Protein AF-A0AAD1GIW9-F1 (afdb_monomer)

Foldseek 3Di:
DPPPPVVVVVVVPPDDPPPDDPPVVVVVVVVCVVVVVVVVVVVVVVVVVVVVVVVVVVVVVVVVVVVLVVVLVVLVVDDPVCSVVVVVLSVVLVCCCVVPVVVCVVVVHDDDCVSVVSVVVVVVVVVVVVVVVVVVVVVVVVVVVD

Organism: NCBI:txid226665

Nearest PDB structures (foldseek):
  8i7r-assembly1_Fh  TM=2.918E-01  e=8.156E+00  Mus musculus

Mean predicted aligned error: 15.58 Å

Radius of gyration: 33.0 Å; Cα contacts (8 Å, |Δi|>4): 27; chains: 1; bounding box: 59×48×99 Å

Structure (mmCIF, N/CA/C/O backbone):
data_AF-A0AAD1GIW9-F1
#
_entry.id   AF-A0AAD1GIW9-F1
#
loop_
_atom_site.group_PDB
_atom_site.id
_atom_site.type_symbol
_atom_site.label_atom_id
_atom_site.label_alt_id
_atom_site.label_comp_id
_atom_site.label_asym_id
_atom_site.label_entity_id
_atom_site.label_seq_id
_atom_site.pdbx_PDB_ins_code
_atom_site.Cartn_x
_atom_site.Cartn_y
_atom_site.Cartn_z
_atom_site.occupancy
_atom_site.B_iso_or_equiv
_atom_site.auth_seq_id
_atom_site.auth_comp_id
_atom_site.auth_asym_id
_atom_site.auth_atom_id
_atom_site.pdbx_PDB_model_num
ATOM 1 N N . MET A 1 1 ? 17.891 19.654 -26.761 1.00 39.91 1 MET A N 1
ATOM 2 C CA . MET A 1 1 ? 17.824 19.442 -28.225 1.00 39.91 1 MET A CA 1
ATOM 3 C C . MET A 1 1 ? 18.834 20.348 -28.947 1.00 39.91 1 MET A C 1
ATOM 5 O O . MET A 1 1 ? 18.426 21.239 -29.669 1.00 39.91 1 MET A O 1
ATOM 9 N N . SER A 1 2 ? 20.149 20.168 -28.744 1.00 40.66 2 SER A N 1
ATOM 10 C CA . SER A 1 2 ? 21.171 21.066 -29.344 1.00 40.66 2 SER A CA 1
ATOM 11 C C . SER A 1 2 ? 22.413 20.359 -29.895 1.00 40.66 2 SER A C 1
ATOM 13 O O . SER A 1 2 ? 23.332 21.019 -30.357 1.00 40.66 2 SER A O 1
ATOM 15 N N . PHE A 1 3 ? 22.449 19.024 -29.884 1.00 40.19 3 PHE A N 1
ATOM 16 C CA . PHE A 1 3 ? 23.620 18.255 -30.328 1.00 40.19 3 PHE A CA 1
ATOM 17 C C . PHE A 1 3 ? 23.583 17.839 -31.811 1.00 40.19 3 PHE A C 1
ATOM 19 O O . PHE A 1 3 ? 24.562 17.307 -32.314 1.00 40.19 3 PHE A O 1
ATOM 26 N N . CYS A 1 4 ? 22.487 18.092 -32.539 1.00 51.06 4 CYS A N 1
ATOM 27 C CA . CYS A 1 4 ? 22.303 17.548 -33.893 1.00 51.06 4 CYS A CA 1
ATOM 28 C C . CYS A 1 4 ? 22.757 18.491 -35.029 1.00 51.06 4 CYS A C 1
ATOM 30 O O . CYS A 1 4 ? 23.219 18.021 -36.066 1.00 51.06 4 CYS A O 1
ATOM 32 N N . SER A 1 5 ? 22.718 19.818 -34.841 1.00 52.50 5 SER A N 1
ATOM 33 C CA . SER A 1 5 ? 23.082 20.760 -35.920 1.00 52.50 5 SER A CA 1
ATOM 34 C C . SER A 1 5 ? 24.585 20.829 -36.205 1.00 52.50 5 SER A C 1
ATOM 36 O O . SER A 1 5 ? 24.975 21.030 -37.351 1.00 52.50 5 SER A O 1
ATOM 38 N N . GLY A 1 6 ? 25.438 20.635 -35.191 1.00 50.62 6 GLY A N 1
ATOM 39 C CA . GLY A 1 6 ? 26.897 20.670 -35.367 1.00 50.62 6 GLY A CA 1
ATOM 40 C C . GLY A 1 6 ? 27.436 19.466 -36.145 1.00 50.62 6 GLY A C 1
ATOM 41 O O . GLY A 1 6 ? 28.292 19.624 -37.015 1.00 50.62 6 GLY A O 1
ATOM 42 N N . CYS A 1 7 ? 26.884 18.273 -35.895 1.00 56.22 7 CYS A N 1
ATOM 43 C CA . CYS A 1 7 ? 27.299 17.047 -36.579 1.00 56.22 7 CYS A CA 1
ATOM 44 C C . CYS A 1 7 ? 26.970 17.069 -38.076 1.00 56.22 7 CYS A C 1
ATOM 46 O O . CYS A 1 7 ? 27.804 16.652 -38.871 1.00 56.22 7 CYS A O 1
ATOM 48 N N . LEU A 1 8 ? 25.812 17.612 -38.470 1.00 57.16 8 LEU A N 1
ATOM 49 C CA . LEU A 1 8 ? 25.414 17.693 -39.882 1.00 57.16 8 LEU A CA 1
ATOM 50 C C . LEU A 1 8 ? 26.291 18.654 -40.697 1.00 57.16 8 LEU A C 1
ATOM 52 O O . LEU A 1 8 ? 26.533 18.418 -41.884 1.00 57.16 8 LEU A O 1
ATOM 56 N N . TYR A 1 9 ? 26.785 19.723 -40.066 1.00 59.50 9 TYR A N 1
ATOM 57 C CA . TYR A 1 9 ? 27.579 20.743 -40.747 1.00 59.50 9 TYR A CA 1
ATOM 58 C C . TYR A 1 9 ? 28.987 20.242 -41.105 1.00 59.50 9 TYR A C 1
ATOM 60 O O . TYR A 1 9 ? 29.472 20.490 -42.208 1.00 59.50 9 TYR A O 1
ATOM 68 N N . LEU A 1 10 ? 29.617 19.470 -40.214 1.00 56.81 10 LEU A N 1
ATOM 69 C CA . LEU A 1 10 ? 30.969 18.938 -40.424 1.00 56.81 10 LEU A CA 1
ATOM 70 C C . LEU A 1 10 ? 31.014 17.814 -41.470 1.00 56.81 10 LEU A C 1
ATOM 72 O O . LEU A 1 10 ? 31.953 17.753 -42.264 1.00 56.81 10 LEU A O 1
ATOM 76 N N . THR A 1 11 ? 29.974 16.980 -41.556 1.00 58.34 11 THR A N 1
ATOM 77 C CA . THR A 1 11 ? 29.878 15.919 -42.578 1.00 58.34 11 THR A CA 1
ATOM 78 C C . THR A 1 11 ? 29.832 16.449 -44.010 1.00 58.34 11 THR A C 1
ATOM 80 O O . THR A 1 11 ? 30.308 15.777 -44.920 1.00 58.34 11 THR A O 1
ATOM 83 N N . LYS A 1 12 ? 29.308 17.662 -44.230 1.00 59.03 12 LYS A N 1
ATOM 84 C CA . LYS A 1 12 ? 29.154 18.241 -45.574 1.00 59.03 12 LY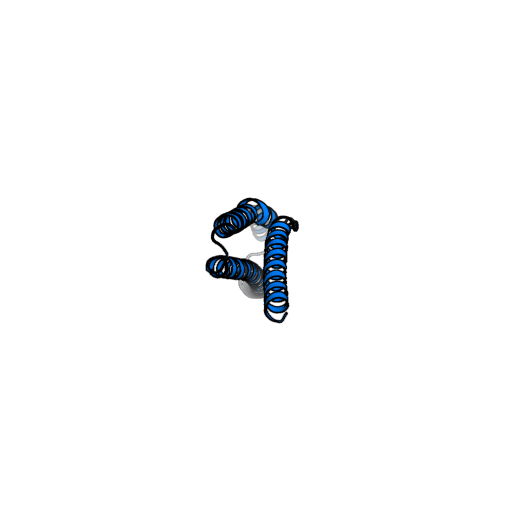S A CA 1
ATOM 85 C C . LYS A 1 12 ? 30.457 18.811 -46.148 1.00 59.03 12 LYS A C 1
ATOM 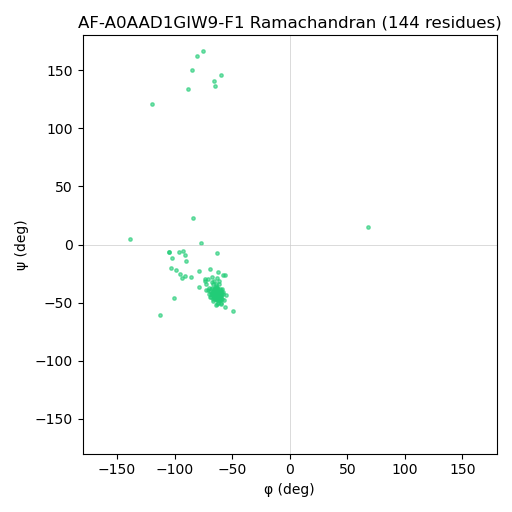87 O O . LYS A 1 12 ? 30.566 18.949 -47.361 1.00 59.03 12 LYS A O 1
ATOM 92 N N . TYR A 1 13 ? 31.421 19.162 -45.294 1.00 59.75 13 TYR A N 1
ATOM 93 C CA . TYR A 1 13 ? 32.629 19.883 -45.713 1.00 59.75 13 TYR A CA 1
ATOM 94 C C . TYR A 1 13 ? 33.849 18.974 -45.924 1.00 59.75 13 TYR A C 1
ATOM 96 O O . TYR A 1 13 ? 34.774 19.349 -46.635 1.00 59.75 13 TYR A O 1
ATOM 104 N N . ILE A 1 14 ? 33.857 17.782 -45.319 1.00 62.09 14 ILE A N 1
ATOM 105 C CA . ILE A 1 14 ? 35.049 16.918 -45.272 1.00 62.09 14 ILE A CA 1
ATOM 106 C C . ILE A 1 14 ? 34.981 15.747 -46.269 1.00 62.09 14 ILE A C 1
ATOM 108 O O . ILE A 1 14 ? 36.025 15.200 -46.617 1.00 62.09 14 ILE A O 1
ATOM 112 N N . ILE A 1 15 ? 33.798 15.353 -46.765 1.00 55.16 15 ILE A N 1
ATOM 113 C CA . ILE A 1 15 ? 33.647 14.062 -47.456 1.00 55.16 15 ILE A CA 1
ATOM 114 C C . ILE A 1 15 ? 33.172 14.238 -48.912 1.00 55.16 15 ILE A C 1
ATOM 116 O O . ILE A 1 15 ? 32.100 14.801 -49.137 1.00 55.16 15 ILE A O 1
ATOM 120 N N . PRO A 1 16 ? 33.939 13.769 -49.922 1.00 51.38 16 PRO A N 1
ATOM 121 C CA . PRO A 1 16 ? 33.563 13.900 -51.326 1.00 51.38 16 PRO A CA 1
ATOM 122 C C . PRO A 1 16 ? 32.293 13.098 -51.655 1.00 51.38 16 PRO A C 1
ATOM 124 O O . PRO A 1 16 ? 32.124 11.940 -51.271 1.00 51.38 16 PRO A O 1
ATOM 127 N N . ASN A 1 17 ? 31.411 13.741 -52.422 1.00 57.84 17 ASN A N 1
ATOM 128 C CA . ASN A 1 17 ? 29.995 13.408 -52.647 1.00 57.84 17 ASN A CA 1
ATOM 129 C C . ASN A 1 17 ? 29.706 12.046 -53.324 1.00 57.84 17 ASN A C 1
ATOM 131 O O . ASN A 1 17 ? 28.543 11.656 -53.432 1.00 57.84 17 ASN A O 1
ATOM 135 N N . ASN A 1 18 ? 30.738 11.332 -53.787 1.00 52.38 18 ASN A N 1
ATOM 136 C CA . ASN A 1 18 ? 30.602 10.142 -54.636 1.00 52.38 18 ASN A CA 1
ATOM 137 C C . ASN A 1 18 ? 30.861 8.807 -53.913 1.00 52.38 18 ASN A C 1
ATOM 139 O O . ASN A 1 18 ? 30.615 7.766 -54.506 1.00 52.38 18 ASN A O 1
ATOM 143 N N . PHE A 1 19 ? 31.307 8.814 -52.649 1.00 51.06 19 PHE A N 1
ATOM 144 C CA . PHE A 1 19 ? 31.596 7.584 -51.883 1.00 51.06 19 PHE A CA 1
ATOM 145 C C . PHE A 1 19 ? 30.538 7.229 -50.821 1.00 51.06 19 PHE A C 1
ATOM 147 O O . PHE A 1 19 ? 30.626 6.184 -50.187 1.00 51.06 19 PHE A O 1
ATOM 154 N N . GLN A 1 20 ? 29.544 8.093 -50.581 1.00 54.38 20 GLN A N 1
ATOM 155 C CA . GLN A 1 20 ? 28.796 8.066 -49.316 1.00 54.38 20 GLN A CA 1
ATOM 156 C C . GLN A 1 20 ? 27.401 7.428 -49.320 1.00 54.38 20 GLN A C 1
ATOM 158 O O . GLN A 1 20 ? 26.833 7.259 -48.247 1.00 54.38 20 GLN A O 1
ATOM 163 N N . LYS A 1 21 ? 26.788 7.118 -50.465 1.00 55.00 21 LYS A N 1
ATOM 164 C CA . LYS A 1 21 ? 25.324 6.911 -50.474 1.00 55.00 21 LYS A CA 1
ATOM 165 C C . LYS A 1 21 ? 24.859 5.472 -50.241 1.00 55.00 21 LYS A C 1
ATOM 167 O O . LYS A 1 21 ? 23.772 5.302 -49.702 1.00 55.00 21 LYS A O 1
ATOM 172 N N . GLU A 1 22 ? 25.659 4.461 -50.572 1.00 55.16 22 GLU A N 1
ATOM 173 C CA . GLU A 1 22 ? 25.214 3.059 -50.479 1.00 55.16 22 GLU A CA 1
ATOM 174 C C . GLU A 1 22 ? 25.724 2.349 -49.212 1.00 55.16 22 GLU A C 1
ATOM 176 O O . GLU A 1 22 ? 24.929 1.765 -48.475 1.00 55.16 22 GLU A O 1
ATOM 181 N N . GLU A 1 23 ? 27.010 2.476 -48.865 1.00 53.44 23 GLU A N 1
ATOM 182 C CA . GLU A 1 23 ? 27.568 1.756 -47.707 1.00 53.44 23 GLU A CA 1
ATOM 183 C C . GLU A 1 23 ? 27.244 2.399 -46.346 1.00 53.44 23 GLU A C 1
ATOM 185 O O . GLU A 1 23 ? 26.941 1.690 -45.386 1.00 53.44 23 GLU A O 1
ATOM 190 N N . LEU A 1 24 ? 27.211 3.736 -46.247 1.00 55.62 24 LEU A N 1
ATOM 191 C CA . LEU A 1 24 ? 26.837 4.428 -45.000 1.00 55.62 24 LEU A CA 1
ATOM 192 C C . LEU A 1 24 ? 25.343 4.299 -44.674 1.00 55.62 24 LEU A C 1
ATOM 194 O O . LEU A 1 24 ? 24.981 4.290 -43.499 1.00 55.62 24 LEU A O 1
ATOM 198 N N . GLY A 1 25 ? 24.479 4.177 -45.688 1.00 59.91 25 GLY A N 1
ATOM 199 C CA . GLY A 1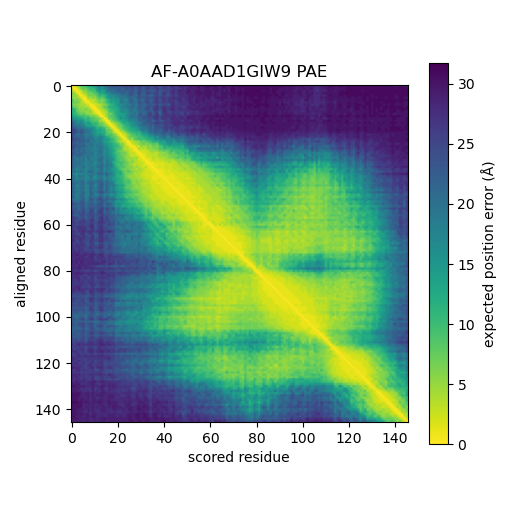 25 ? 23.047 3.939 -45.492 1.00 59.91 25 GLY A CA 1
ATOM 200 C C . GLY A 1 25 ? 22.772 2.542 -44.932 1.00 59.91 25 GLY A C 1
ATOM 201 O O . GLY A 1 25 ? 22.028 2.401 -43.962 1.00 59.91 25 GLY A O 1
ATOM 202 N N . SER A 1 26 ? 23.433 1.522 -45.491 1.00 64.69 26 SER A N 1
ATOM 203 C CA . SER A 1 26 ? 23.332 0.131 -45.027 1.00 64.69 26 SER A CA 1
ATOM 204 C C . SER A 1 26 ? 23.929 -0.057 -43.624 1.00 64.69 26 SER A C 1
ATOM 206 O O . SER A 1 26 ? 23.274 -0.598 -42.730 1.00 64.69 26 SER A O 1
ATOM 208 N N . PHE A 1 27 ? 25.130 0.482 -43.375 1.00 65.94 27 PHE A N 1
ATOM 209 C CA . PHE A 1 27 ? 25.782 0.402 -42.063 1.00 65.94 27 PHE A CA 1
ATOM 210 C C . PHE A 1 27 ? 25.061 1.240 -40.994 1.00 65.94 27 PHE A C 1
ATOM 212 O O . PHE A 1 27 ? 24.902 0.799 -39.855 1.00 65.94 27 PHE A O 1
ATOM 219 N N . GLY A 1 28 ? 24.552 2.420 -41.362 1.00 67.44 28 GLY A N 1
ATOM 220 C CA . GLY A 1 28 ? 23.723 3.254 -40.490 1.00 67.44 28 GLY A CA 1
ATOM 221 C C . GLY A 1 28 ? 22.390 2.593 -40.130 1.00 67.44 28 GLY A C 1
ATOM 222 O O . GLY A 1 28 ? 21.988 2.631 -38.968 1.00 67.44 28 GLY A O 1
ATOM 223 N N . GLY A 1 29 ? 21.739 1.923 -41.087 1.00 70.06 29 GLY A N 1
ATOM 224 C CA . GLY A 1 29 ? 20.533 1.128 -40.841 1.00 70.06 29 GLY A CA 1
ATOM 225 C C . GLY A 1 29 ? 20.792 -0.061 -39.913 1.00 70.06 29 GLY A C 1
ATOM 226 O O . GLY A 1 29 ? 20.023 -0.288 -38.977 1.00 70.06 29 GLY A O 1
ATOM 227 N N . PHE A 1 30 ? 21.910 -0.767 -40.106 1.00 72.56 30 PHE A N 1
ATOM 228 C CA . PHE A 1 30 ? 22.325 -1.874 -39.242 1.00 72.56 30 PHE A CA 1
ATOM 229 C C . PHE A 1 30 ? 22.616 -1.413 -37.806 1.00 72.56 30 PHE A C 1
ATOM 231 O O . PHE A 1 30 ? 22.041 -1.953 -36.859 1.00 72.56 30 PHE A O 1
ATOM 238 N N . LEU A 1 31 ? 23.438 -0.373 -37.624 1.00 75.75 31 LEU A N 1
ATOM 239 C CA . LEU A 1 31 ? 23.736 0.175 -36.296 1.00 75.75 31 LEU A CA 1
ATOM 240 C C . LEU A 1 31 ? 22.488 0.748 -35.613 1.00 75.75 31 LEU A C 1
ATOM 242 O O . LEU A 1 31 ? 22.283 0.517 -34.422 1.00 75.75 31 LEU A O 1
ATOM 246 N N . SER A 1 32 ? 21.617 1.436 -36.358 1.00 76.88 32 SER A N 1
ATOM 247 C CA . SER A 1 32 ? 20.338 1.927 -35.832 1.00 76.88 32 SER A CA 1
ATOM 248 C C . SER A 1 32 ? 19.417 0.781 -35.406 1.00 76.88 32 SER A C 1
ATOM 250 O O . SER A 1 32 ? 18.727 0.902 -34.395 1.00 76.88 32 SER A O 1
ATOM 252 N N . GLY A 1 33 ? 19.407 -0.334 -36.142 1.00 78.94 33 GLY A N 1
ATOM 253 C CA . GLY A 1 33 ? 18.640 -1.528 -35.790 1.00 78.94 33 GLY A CA 1
ATOM 254 C C . GLY A 1 33 ? 19.146 -2.184 -34.505 1.00 78.94 33 GLY A C 1
ATOM 255 O O . GLY A 1 33 ? 18.354 -2.466 -33.604 1.00 78.94 33 GLY A O 1
ATOM 256 N N . VAL A 1 34 ? 20.466 -2.355 -34.374 1.00 85.25 34 VAL A N 1
ATOM 257 C CA . VAL A 1 34 ? 21.084 -2.936 -33.170 1.00 85.25 34 VAL A CA 1
ATOM 258 C C . VAL A 1 34 ? 20.818 -2.055 -31.948 1.00 85.25 34 VAL A C 1
ATOM 260 O O . VAL A 1 34 ? 20.289 -2.544 -30.948 1.00 85.25 34 VAL A O 1
ATOM 263 N N . VAL A 1 35 ? 21.083 -0.749 -32.038 1.00 85.50 35 VAL A N 1
ATOM 264 C CA . VAL A 1 35 ? 20.847 0.195 -30.931 1.00 85.50 35 VAL A CA 1
ATOM 265 C C . VAL A 1 35 ? 19.358 0.284 -30.585 1.00 85.50 35 VAL A C 1
ATOM 267 O O . VAL A 1 35 ? 19.000 0.270 -29.407 1.00 85.50 35 VAL A O 1
ATOM 270 N N . GLY A 1 36 ? 18.480 0.303 -31.591 1.00 85.25 36 GLY A N 1
ATOM 271 C CA . GLY A 1 36 ? 17.031 0.293 -31.393 1.00 85.25 36 GLY A CA 1
ATOM 272 C C . GLY A 1 36 ? 16.552 -0.964 -30.668 1.00 85.25 36 GLY A C 1
ATOM 273 O O . GLY A 1 36 ? 15.753 -0.868 -29.737 1.00 85.25 36 GLY A O 1
ATOM 274 N N . SER A 1 37 ? 17.089 -2.134 -31.026 1.00 87.44 37 SER A N 1
ATOM 275 C CA . SER A 1 37 ? 16.751 -3.398 -30.363 1.00 87.44 37 SER A CA 1
ATOM 276 C C . SER A 1 37 ? 17.241 -3.444 -28.911 1.00 87.44 37 SER A C 1
ATOM 278 O O . SER A 1 37 ? 16.473 -3.809 -28.022 1.00 87.44 37 SER A O 1
ATOM 280 N N . MET A 1 38 ? 18.465 -2.979 -28.633 1.00 90.56 38 MET A N 1
ATOM 281 C CA . MET A 1 38 ? 18.990 -2.876 -27.266 1.00 90.56 38 MET A CA 1
ATOM 282 C C . MET A 1 38 ? 18.162 -1.912 -26.415 1.00 90.56 38 MET A C 1
ATOM 284 O O . MET A 1 38 ? 17.882 -2.201 -25.249 1.00 90.56 38 MET A O 1
ATOM 288 N N . TYR A 1 39 ? 17.732 -0.787 -26.992 1.00 89.56 39 TYR A N 1
ATOM 289 C CA . TYR A 1 39 ? 16.863 0.165 -26.309 1.00 89.56 39 TYR A CA 1
ATOM 290 C C . TYR A 1 39 ? 15.480 -0.431 -26.031 1.00 89.56 39 TYR A C 1
ATOM 292 O O . TYR A 1 39 ? 14.978 -0.309 -24.918 1.00 89.56 39 TYR A O 1
ATOM 300 N N . ALA A 1 40 ? 14.885 -1.129 -27.001 1.00 91.88 40 ALA A N 1
ATOM 301 C CA . ALA A 1 40 ? 13.584 -1.774 -26.839 1.00 91.88 40 ALA A CA 1
ATOM 302 C C . ALA A 1 40 ? 13.602 -2.831 -25.726 1.00 91.88 40 ALA A C 1
ATOM 304 O O . ALA A 1 40 ? 12.716 -2.838 -24.872 1.00 91.88 40 ALA A O 1
ATOM 305 N N . VAL A 1 41 ? 14.641 -3.672 -25.686 1.00 95.25 41 VAL A N 1
ATOM 306 C CA . VAL A 1 41 ? 14.831 -4.667 -24.619 1.00 95.25 41 VAL A CA 1
ATOM 307 C C . VAL A 1 41 ? 15.009 -3.980 -23.264 1.00 95.25 41 VAL A C 1
ATOM 309 O O . VAL A 1 41 ? 14.342 -4.344 -22.297 1.00 95.25 41 VAL A O 1
ATOM 312 N N . SER A 1 42 ? 15.851 -2.945 -23.197 1.00 92.19 42 SER A N 1
ATOM 313 C CA . SER A 1 42 ? 16.099 -2.195 -21.957 1.00 92.19 42 SER A CA 1
ATOM 314 C C . SER A 1 42 ? 14.824 -1.539 -21.419 1.00 92.19 42 SER A C 1
ATOM 316 O O . SER A 1 42 ? 14.484 -1.700 -20.248 1.00 92.19 42 SER A O 1
ATOM 318 N N . THR A 1 43 ? 14.070 -0.856 -22.282 1.00 92.75 43 THR A N 1
ATOM 319 C CA . THR A 1 43 ? 12.781 -0.244 -21.932 1.00 92.75 43 THR A CA 1
ATOM 320 C C . THR A 1 43 ? 11.751 -1.296 -21.527 1.00 92.75 43 THR A C 1
ATOM 322 O O . THR A 1 43 ? 11.001 -1.078 -20.577 1.00 92.75 43 THR A O 1
ATOM 325 N N . GLY A 1 44 ? 11.743 -2.459 -22.184 1.00 94.56 44 GLY A N 1
ATOM 326 C CA . GLY A 1 44 ? 10.892 -3.589 -21.817 1.00 94.56 44 GLY A CA 1
ATOM 327 C C . GLY A 1 44 ? 11.152 -4.077 -20.390 1.00 94.56 44 GLY A C 1
ATOM 328 O O . GLY A 1 44 ? 10.211 -4.224 -19.610 1.00 94.56 44 GLY A O 1
ATOM 329 N N . PHE A 1 45 ? 12.419 -4.251 -20.007 1.00 94.81 45 PHE A N 1
ATOM 330 C CA . PHE A 1 45 ? 12.774 -4.625 -18.634 1.00 94.81 45 PHE A CA 1
ATOM 331 C C . PHE A 1 45 ? 12.370 -3.566 -17.608 1.00 94.81 45 PHE A C 1
ATOM 333 O O . PHE A 1 45 ? 11.813 -3.912 -16.566 1.00 94.81 45 PHE A O 1
ATOM 340 N N . VAL A 1 46 ? 12.596 -2.284 -17.906 1.00 94.12 46 VAL A N 1
ATOM 341 C CA . VAL A 1 46 ? 12.166 -1.177 -17.035 1.00 94.12 46 VAL A CA 1
ATOM 342 C C . VAL A 1 46 ? 10.647 -1.186 -16.854 1.00 94.12 46 VAL A C 1
ATOM 344 O O . VAL A 1 46 ? 10.162 -1.030 -15.734 1.00 94.12 46 VAL A O 1
ATOM 347 N N . LEU A 1 47 ? 9.891 -1.427 -17.927 1.00 93.69 47 LEU A N 1
ATOM 348 C CA . LEU A 1 47 ? 8.434 -1.507 -17.876 1.00 93.69 47 LEU A CA 1
ATOM 349 C C . LEU A 1 47 ? 7.952 -2.685 -17.019 1.00 93.69 47 LEU A C 1
ATOM 351 O O . LEU A 1 47 ? 7.079 -2.499 -16.174 1.00 93.69 47 LEU A O 1
ATOM 355 N N . ILE A 1 48 ? 8.532 -3.877 -17.196 1.00 93.50 48 ILE A N 1
ATOM 356 C CA . ILE A 1 48 ? 8.199 -5.061 -16.385 1.00 93.50 48 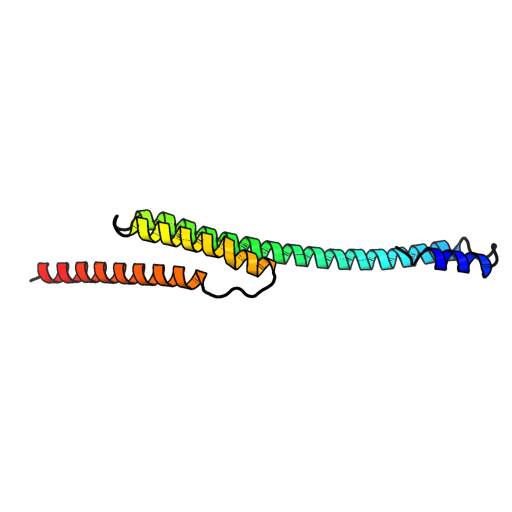ILE A CA 1
ATOM 357 C C . ILE A 1 48 ? 8.515 -4.805 -14.910 1.00 93.50 48 ILE A C 1
ATOM 359 O O . ILE A 1 48 ? 7.710 -5.134 -14.040 1.00 93.50 48 ILE A O 1
ATOM 363 N N . TYR A 1 49 ? 9.663 -4.189 -14.623 1.00 92.19 49 TYR A N 1
ATOM 364 C CA . TYR A 1 49 ? 10.051 -3.833 -13.263 1.00 92.19 49 TYR A CA 1
ATOM 365 C C . TYR A 1 49 ? 9.051 -2.862 -12.619 1.00 92.19 49 TYR A C 1
ATOM 367 O O . TYR A 1 49 ? 8.584 -3.103 -11.503 1.00 92.19 49 TYR A O 1
ATOM 375 N N . LEU A 1 50 ? 8.672 -1.801 -13.338 1.00 89.25 50 LEU A N 1
ATOM 376 C CA . LEU A 1 50 ? 7.672 -0.830 -12.887 1.00 89.25 50 LEU A CA 1
ATOM 377 C C . LEU A 1 50 ? 6.316 -1.492 -12.633 1.00 89.25 50 LEU A C 1
ATOM 379 O O . LEU A 1 50 ? 5.713 -1.261 -11.585 1.00 89.25 50 LEU A O 1
ATOM 383 N N . LEU A 1 51 ? 5.862 -2.341 -13.556 1.00 90.69 51 LEU A N 1
ATOM 384 C CA . LEU A 1 51 ? 4.586 -3.039 -13.433 1.00 90.69 51 LEU A CA 1
ATOM 385 C C . LEU A 1 51 ? 4.585 -4.003 -12.242 1.00 90.69 51 LEU A C 1
ATOM 387 O O . LEU A 1 51 ? 3.633 -4.025 -11.467 1.00 90.69 51 LEU A O 1
ATOM 391 N N . GLY A 1 52 ? 5.668 -4.757 -12.050 1.00 87.75 52 GLY A N 1
ATOM 392 C CA . GLY A 1 52 ? 5.813 -5.651 -10.904 1.00 87.75 52 GLY A CA 1
ATOM 393 C C . GLY A 1 52 ? 5.788 -4.899 -9.573 1.00 87.75 52 GLY A C 1
ATOM 394 O O . GLY A 1 52 ? 5.148 -5.346 -8.622 1.00 87.75 52 GLY A O 1
ATOM 395 N N . ASN A 1 53 ? 6.443 -3.738 -9.501 1.00 85.75 53 ASN A N 1
ATOM 396 C CA . ASN A 1 53 ? 6.437 -2.924 -8.288 1.00 85.75 53 ASN A CA 1
ATOM 397 C C . ASN A 1 53 ? 5.063 -2.287 -8.021 1.00 85.75 53 ASN A C 1
ATOM 399 O O . ASN A 1 53 ? 4.618 -2.238 -6.876 1.00 85.75 53 ASN A O 1
ATOM 403 N N . PHE A 1 54 ? 4.366 -1.857 -9.076 1.00 83.88 54 PHE A N 1
ATOM 404 C CA . PHE A 1 54 ? 2.995 -1.357 -8.984 1.00 83.88 54 PHE A CA 1
ATOM 405 C C . PHE A 1 54 ? 2.029 -2.437 -8.482 1.00 83.88 54 PHE A C 1
ATOM 407 O O . PHE A 1 54 ? 1.283 -2.194 -7.534 1.00 83.88 54 PHE A O 1
ATOM 414 N N . ASN A 1 55 ? 2.099 -3.646 -9.048 1.00 86.12 55 ASN A N 1
ATOM 415 C CA . ASN A 1 55 ? 1.255 -4.767 -8.634 1.00 86.12 55 ASN A CA 1
ATOM 416 C C . ASN A 1 55 ? 1.467 -5.112 -7.155 1.00 86.12 55 ASN A C 1
ATOM 418 O O . ASN A 1 55 ? 0.495 -5.260 -6.424 1.00 86.12 55 ASN A O 1
ATOM 422 N N . LYS A 1 56 ? 2.718 -5.140 -6.676 1.00 84.31 56 LYS A N 1
ATOM 423 C CA . LYS A 1 56 ? 3.014 -5.364 -5.249 1.00 84.31 56 LYS A CA 1
ATOM 424 C C . LYS A 1 56 ? 2.404 -4.296 -4.340 1.00 84.31 56 LYS A C 1
ATOM 426 O O . LYS A 1 56 ? 1.865 -4.627 -3.287 1.00 84.31 56 LYS A O 1
ATOM 431 N N . ALA A 1 57 ? 2.478 -3.023 -4.732 1.00 78.81 57 ALA A N 1
ATOM 432 C CA . ALA A 1 57 ? 1.864 -1.939 -3.967 1.00 78.81 57 ALA A CA 1
ATOM 433 C C . ALA A 1 57 ? 0.330 -2.071 -3.932 1.00 78.81 57 ALA A C 1
ATOM 435 O O . ALA A 1 57 ? -0.291 -1.864 -2.888 1.00 78.81 57 ALA A O 1
ATOM 436 N N . GLN A 1 58 ? -0.275 -2.470 -5.054 1.00 80.19 58 GLN A N 1
ATOM 437 C CA . GLN A 1 58 ? -1.713 -2.711 -5.151 1.00 80.19 58 GLN A CA 1
ATOM 438 C C . GLN A 1 58 ? -2.159 -3.913 -4.304 1.00 80.19 58 GLN A C 1
ATOM 440 O O . GLN A 1 58 ? -3.162 -3.821 -3.596 1.00 80.19 58 GLN A O 1
ATOM 445 N N . GLU A 1 59 ? -1.409 -5.016 -4.334 1.00 83.12 59 GLU A N 1
ATOM 446 C CA . GLU A 1 59 ? -1.657 -6.207 -3.514 1.00 83.12 59 GLU A CA 1
ATOM 447 C C . GLU A 1 59 ? -1.581 -5.892 -2.016 1.00 83.12 59 GLU A C 1
ATOM 449 O O . GLU A 1 59 ? -2.462 -6.308 -1.262 1.00 83.12 59 GLU A O 1
ATOM 454 N N . GLY A 1 60 ? -0.581 -5.113 -1.585 1.00 78.44 60 GLY A N 1
ATOM 455 C CA . GLY A 1 60 ? -0.443 -4.684 -0.190 1.00 78.44 60 GLY A CA 1
ATOM 456 C C . GLY A 1 60 ? -1.654 -3.886 0.302 1.00 78.44 60 GLY A C 1
ATOM 457 O O . GLY A 1 60 ? -2.264 -4.244 1.310 1.00 78.44 60 GLY A O 1
ATOM 458 N N . GLY A 1 61 ? -2.070 -2.865 -0.455 1.00 80.56 61 GLY A N 1
ATOM 459 C CA . GLY A 1 61 ? -3.249 -2.063 -0.106 1.00 80.56 61 GLY A CA 1
ATOM 460 C C . GLY A 1 61 ? -4.559 -2.863 -0.130 1.00 80.56 61 GLY A C 1
ATOM 461 O O . GLY A 1 61 ? -5.437 -2.656 0.715 1.00 80.56 61 GLY A O 1
ATOM 462 N N . ALA A 1 62 ? -4.694 -3.813 -1.061 1.00 78.38 62 ALA A N 1
ATOM 463 C CA . ALA A 1 62 ? -5.847 -4.709 -1.115 1.00 78.38 62 ALA A CA 1
ATOM 464 C C . ALA A 1 62 ? -5.900 -5.643 0.105 1.00 78.38 62 ALA A C 1
ATOM 466 O O . ALA A 1 62 ? -6.963 -5.798 0.710 1.00 78.38 62 ALA A O 1
ATOM 467 N N . ALA A 1 63 ? -4.765 -6.225 0.502 1.00 80.62 63 ALA A N 1
ATOM 468 C CA . ALA A 1 63 ? -4.676 -7.094 1.672 1.00 80.62 63 ALA A CA 1
ATOM 469 C C . ALA A 1 63 ? -5.055 -6.356 2.967 1.00 80.62 63 ALA A C 1
ATOM 471 O O . ALA A 1 63 ? -5.875 -6.860 3.737 1.00 80.62 63 ALA A O 1
ATOM 472 N N . GLU A 1 64 ? -4.532 -5.145 3.179 1.00 79.88 64 GLU A N 1
ATOM 473 C CA . GLU A 1 64 ? -4.893 -4.310 4.334 1.00 79.88 64 GLU A CA 1
ATOM 474 C C . GLU A 1 64 ? -6.388 -3.976 4.349 1.00 79.88 64 GLU A C 1
ATOM 476 O O . GLU A 1 64 ? -7.058 -4.134 5.372 1.00 79.88 64 GLU A O 1
ATOM 481 N N . SER A 1 65 ? -6.944 -3.600 3.195 1.00 82.00 65 SER A N 1
ATOM 482 C CA . SER A 1 65 ? -8.371 -3.288 3.063 1.00 82.00 65 SER A CA 1
ATOM 483 C C . SER A 1 65 ? -9.256 -4.489 3.411 1.00 82.00 65 SER A C 1
ATOM 485 O O . SER A 1 65 ? -10.244 -4.341 4.130 1.00 82.00 65 SER A O 1
ATOM 487 N N . ILE A 1 66 ? -8.887 -5.694 2.960 1.00 83.31 66 ILE A N 1
ATOM 488 C CA . ILE A 1 66 ? -9.606 -6.935 3.290 1.00 83.31 66 ILE A CA 1
ATOM 489 C C . ILE A 1 66 ? -9.599 -7.187 4.801 1.00 83.31 66 ILE A C 1
ATOM 491 O O . ILE A 1 66 ? -10.628 -7.574 5.361 1.00 83.31 66 ILE A O 1
ATOM 495 N N . VAL A 1 67 ? -8.466 -6.965 5.474 1.00 83.38 67 VAL A N 1
ATOM 496 C CA . VAL A 1 67 ? -8.367 -7.130 6.933 1.00 83.38 67 VAL A CA 1
ATOM 497 C C . VAL A 1 67 ? -9.275 -6.136 7.655 1.00 83.38 67 VAL A C 1
ATOM 499 O O . VAL A 1 67 ? -10.001 -6.537 8.565 1.00 83.38 67 VAL A O 1
ATOM 502 N N . LEU A 1 68 ? -9.297 -4.870 7.230 1.00 83.56 68 LEU A N 1
ATOM 503 C CA . LEU A 1 68 ? -10.171 -3.854 7.824 1.00 83.56 68 LEU A CA 1
ATOM 504 C C . LEU A 1 68 ? -11.656 -4.158 7.616 1.00 83.56 68 LEU A C 1
ATOM 506 O O . LEU A 1 68 ? -12.439 -3.997 8.551 1.00 83.56 68 LEU A O 1
ATOM 510 N N . ILE A 1 69 ? -12.045 -4.622 6.426 1.00 84.12 69 ILE A N 1
ATOM 511 C CA . ILE A 1 69 ? -13.432 -5.014 6.135 1.00 84.12 69 ILE A CA 1
ATOM 512 C C . ILE A 1 69 ? -13.839 -6.192 7.022 1.00 84.12 69 ILE A C 1
ATOM 514 O O . ILE A 1 69 ? -14.859 -6.120 7.702 1.00 84.12 69 ILE A O 1
ATOM 518 N N . ARG A 1 70 ? -13.003 -7.236 7.111 1.00 82.44 70 ARG A N 1
ATOM 519 C CA . ARG A 1 70 ? -13.264 -8.377 8.005 1.00 82.44 70 ARG A CA 1
ATOM 520 C C . ARG A 1 70 ? -13.375 -7.953 9.464 1.00 82.44 70 ARG A C 1
ATOM 522 O O . ARG A 1 70 ? -14.202 -8.496 10.197 1.00 82.44 70 ARG A O 1
ATOM 529 N N . LEU A 1 71 ? -12.548 -7.001 9.894 1.00 81.25 71 LEU A N 1
ATOM 530 C CA . LEU A 1 71 ? -12.622 -6.452 11.240 1.00 81.25 71 LEU A CA 1
ATOM 531 C C . LEU A 1 71 ? -13.950 -5.712 11.448 1.00 81.25 71 LEU A C 1
ATOM 533 O O . LEU A 1 71 ? -14.625 -5.976 12.437 1.00 81.25 71 LEU A O 1
ATOM 537 N N . ALA A 1 72 ? -14.359 -4.855 10.510 1.00 80.94 72 ALA A N 1
ATOM 538 C CA . ALA A 1 72 ? -15.627 -4.128 10.575 1.00 80.94 72 ALA A CA 1
ATOM 539 C C . ALA A 1 72 ? -16.850 -5.065 10.605 1.00 80.94 72 ALA A C 1
ATOM 541 O O . ALA A 1 72 ? -17.750 -4.861 11.424 1.00 80.94 72 ALA A O 1
ATOM 542 N N . ASP A 1 73 ? -16.849 -6.130 9.799 1.00 82.06 73 ASP A N 1
ATOM 543 C CA . ASP A 1 73 ? -17.903 -7.153 9.807 1.00 82.06 73 ASP A CA 1
ATOM 544 C C . ASP A 1 73 ? -17.955 -7.898 11.151 1.00 82.06 73 ASP A C 1
ATOM 546 O O . ASP A 1 73 ? -19.027 -8.112 11.726 1.00 82.06 73 ASP A O 1
ATOM 550 N N . SER A 1 74 ? -16.787 -8.228 11.710 1.00 78.06 74 SER A N 1
ATOM 551 C CA . SER A 1 74 ? -16.674 -8.915 13.005 1.00 78.06 74 SER A CA 1
ATOM 552 C C . SER A 1 74 ? -17.142 -8.044 14.177 1.00 78.06 74 SER A C 1
ATOM 554 O O . SER A 1 74 ? -17.645 -8.562 15.174 1.00 78.06 74 SER A O 1
ATOM 556 N N . VAL A 1 75 ? -17.043 -6.713 14.067 1.00 78.81 75 VAL A N 1
ATOM 557 C CA . VAL A 1 75 ? -17.543 -5.775 15.091 1.00 78.81 75 VAL A CA 1
ATOM 558 C C . VAL A 1 75 ? -19.060 -5.883 15.278 1.00 78.81 75 VAL A C 1
ATOM 560 O O . VAL A 1 75 ? -19.553 -5.595 16.370 1.00 78.81 75 VAL A O 1
ATOM 563 N N . GLY A 1 76 ? -19.813 -6.366 14.283 1.00 73.19 76 GLY A N 1
ATOM 564 C CA . GLY A 1 76 ? -21.253 -6.619 14.434 1.00 73.19 76 GLY A CA 1
ATOM 565 C C . GLY A 1 76 ? -21.593 -7.574 15.589 1.00 73.19 76 GLY A C 1
ATOM 566 O O . GLY A 1 76 ? -22.664 -7.467 16.186 1.00 73.19 76 GLY A O 1
ATOM 567 N N . TRP A 1 77 ? -20.654 -8.450 15.949 1.00 71.88 77 TRP A N 1
ATOM 568 C CA . TRP A 1 77 ? -20.820 -9.495 16.958 1.00 71.88 77 TRP A CA 1
ATOM 569 C C . TRP A 1 77 ? -20.400 -9.020 18.357 1.00 71.88 77 TR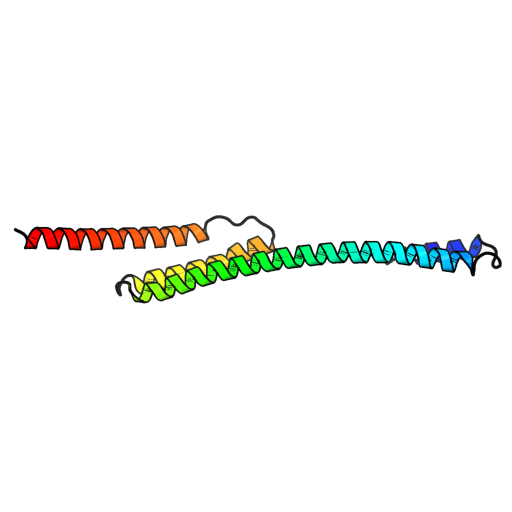P A C 1
ATOM 571 O O . TRP A 1 77 ? -20.658 -9.699 19.345 1.00 71.88 77 TRP A O 1
ATOM 581 N N . LEU A 1 78 ? -19.777 -7.841 18.461 1.00 74.12 78 LEU A N 1
ATOM 582 C CA . LEU A 1 78 ? -19.309 -7.283 19.727 1.00 74.12 78 LEU A CA 1
ATOM 583 C C . LEU A 1 78 ? -20.433 -6.606 20.532 1.00 74.12 78 LEU A C 1
ATOM 585 O O . LEU A 1 78 ? -21.453 -6.214 19.958 1.00 74.12 78 LEU A O 1
ATOM 589 N N . PRO A 1 79 ? -20.246 -6.382 21.846 1.00 72.62 79 PRO A N 1
ATOM 590 C CA . PRO A 1 79 ? -21.182 -5.627 22.678 1.00 72.62 79 PRO A CA 1
ATOM 591 C C . PRO A 1 79 ? -21.375 -4.189 22.189 1.00 72.62 79 PRO A C 1
ATOM 593 O O . PRO A 1 79 ? -20.430 -3.540 21.731 1.00 72.62 79 PRO A O 1
ATOM 596 N N . HIS A 1 80 ? -22.593 -3.661 22.345 1.00 68.81 80 HIS A N 1
ATOM 597 C CA . HIS A 1 80 ? -23.006 -2.360 21.802 1.00 68.81 80 HIS A CA 1
ATOM 598 C C . HIS A 1 80 ? -22.134 -1.178 22.278 1.00 68.81 80 HIS A C 1
ATOM 600 O O . HIS A 1 80 ? -21.987 -0.187 21.565 1.00 68.81 80 HIS A O 1
ATOM 606 N N . GLU A 1 81 ? -21.507 -1.295 23.448 1.00 74.62 81 GLU A N 1
ATOM 607 C CA . GLU A 1 81 ? -20.627 -0.275 24.033 1.00 74.62 81 GLU A CA 1
ATOM 608 C C . GLU A 1 81 ? -19.263 -0.171 23.333 1.00 74.62 81 GLU A C 1
ATOM 610 O O . GLU A 1 81 ? -18.650 0.900 23.287 1.00 74.62 81 GLU A O 1
ATOM 615 N N . MET A 1 82 ? -18.776 -1.278 22.763 1.00 74.12 82 MET A N 1
ATOM 616 C CA . MET A 1 82 ? -17.442 -1.358 22.164 1.00 74.12 82 MET A CA 1
ATOM 617 C C . MET A 1 82 ? -17.464 -1.104 20.651 1.00 74.12 82 MET A C 1
ATOM 619 O O . MET A 1 82 ? -16.483 -0.602 20.098 1.00 74.12 82 MET A O 1
ATOM 623 N N . ARG A 1 83 ? -18.607 -1.363 20.000 1.00 77.38 83 ARG A N 1
ATOM 624 C CA . ARG A 1 83 ? -18.832 -1.122 18.564 1.00 77.38 83 ARG A CA 1
ATOM 625 C C . ARG A 1 83 ? -18.413 0.278 18.097 1.00 77.38 83 ARG A C 1
ATOM 627 O O . ARG A 1 83 ? -17.562 0.353 17.211 1.00 77.38 83 ARG A O 1
ATOM 634 N N . PRO A 1 84 ? -18.932 1.390 18.660 1.00 81.94 84 PRO A N 1
ATOM 635 C CA . PRO A 1 84 ? -18.629 2.721 18.132 1.00 81.94 84 PRO A CA 1
ATOM 636 C C . PRO A 1 84 ? -17.151 3.091 18.287 1.00 81.94 84 PRO A C 1
ATOM 638 O O . PRO A 1 84 ? -16.606 3.785 17.432 1.00 81.94 84 PRO A O 1
ATOM 641 N N . LYS A 1 85 ? -16.485 2.595 19.341 1.00 81.62 85 LYS A N 1
ATOM 642 C CA . LYS A 1 85 ? -15.056 2.840 19.567 1.00 81.62 85 LYS A CA 1
ATOM 643 C C . LYS A 1 85 ? -14.207 2.161 18.496 1.00 81.62 85 LYS A C 1
ATOM 645 O O . LYS A 1 85 ? -13.389 2.827 17.879 1.00 81.62 85 LYS A O 1
ATOM 650 N N . ILE A 1 86 ? -14.455 0.882 18.205 1.00 80.50 86 ILE A N 1
ATOM 651 C CA . ILE A 1 86 ? -13.678 0.165 17.181 1.00 80.50 86 ILE A CA 1
ATOM 652 C C . ILE A 1 86 ? -13.953 0.722 15.777 1.00 80.50 86 ILE A C 1
ATOM 654 O O . ILE A 1 86 ? -13.019 0.879 14.996 1.00 80.50 86 ILE A O 1
ATOM 658 N N . TYR A 1 87 ? -15.195 1.106 15.463 1.00 81.88 87 TYR A N 1
ATOM 659 C CA . TYR A 1 87 ? -15.497 1.789 14.198 1.00 81.88 87 TYR A CA 1
ATOM 660 C C . TYR A 1 87 ? -14.733 3.113 14.049 1.00 81.88 87 TYR A C 1
ATOM 662 O O . TYR A 1 87 ? -14.227 3.425 12.967 1.00 81.88 87 TYR A O 1
ATOM 670 N N . LEU A 1 88 ? -14.626 3.887 15.132 1.00 85.62 88 LEU A N 1
ATOM 671 C CA . LEU A 1 88 ? -13.842 5.117 15.145 1.00 85.62 88 LEU A CA 1
ATOM 672 C C . LEU A 1 88 ? -12.343 4.832 14.971 1.00 85.62 88 LEU A C 1
ATOM 674 O O . LEU A 1 88 ? -11.682 5.541 14.213 1.00 85.62 88 LEU A O 1
ATOM 678 N N . ASP A 1 89 ? -11.828 3.777 15.601 1.00 84.75 89 ASP A N 1
ATOM 679 C CA . ASP A 1 89 ? -10.423 3.375 15.497 1.00 84.75 89 ASP A CA 1
ATOM 680 C C . ASP A 1 89 ? -10.065 2.925 14.069 1.00 84.75 89 ASP A C 1
ATOM 682 O O . ASP A 1 89 ? -9.062 3.380 13.521 1.00 84.75 89 ASP A O 1
ATOM 686 N N . ILE A 1 90 ? -10.925 2.135 13.412 1.00 84.44 90 ILE A N 1
ATOM 687 C CA . ILE A 1 90 ? -10.770 1.742 11.996 1.00 84.44 90 ILE A CA 1
ATOM 688 C C . ILE A 1 90 ? -10.750 2.979 11.089 1.00 84.44 90 ILE A C 1
ATOM 690 O O . ILE A 1 90 ? -9.905 3.102 10.194 1.00 84.44 90 ILE A O 1
ATOM 694 N N . LYS A 1 91 ? -11.658 3.933 11.330 1.00 86.50 91 LYS A N 1
ATOM 695 C CA . LYS A 1 91 ? -11.720 5.186 10.567 1.00 86.50 91 LYS A CA 1
ATOM 696 C C . LYS A 1 91 ? -10.456 6.026 10.760 1.00 86.50 91 LYS A C 1
ATOM 698 O O . LYS A 1 91 ? -9.922 6.563 9.788 1.00 86.50 91 LYS A O 1
ATOM 703 N N . ASN A 1 92 ? -9.976 6.140 11.995 1.00 87.00 92 ASN A N 1
ATOM 704 C CA . ASN A 1 92 ? -8.774 6.901 12.327 1.00 87.00 92 ASN A CA 1
ATOM 705 C C . ASN A 1 92 ? -7.517 6.256 11.739 1.00 87.00 92 ASN A C 1
ATOM 707 O O . ASN A 1 92 ? -6.697 6.971 11.163 1.00 87.00 92 ASN A O 1
ATOM 711 N N . TYR A 1 93 ? -7.406 4.926 11.809 1.00 85.25 93 TYR A N 1
ATOM 712 C CA . TYR A 1 93 ? -6.346 4.161 11.153 1.00 85.25 93 TYR A CA 1
ATOM 713 C C . TYR A 1 93 ? -6.317 4.446 9.648 1.00 85.25 93 TYR A C 1
ATOM 715 O O . TYR A 1 93 ? -5.308 4.919 9.129 1.00 85.25 93 TYR A O 1
ATOM 723 N N . THR A 1 94 ? -7.456 4.277 8.967 1.00 85.25 94 THR A N 1
ATOM 724 C CA . THR A 1 94 ? -7.570 4.496 7.513 1.00 85.25 94 THR A CA 1
ATOM 725 C C . THR A 1 94 ? -7.163 5.922 7.129 1.00 85.25 94 THR A C 1
ATOM 727 O O . THR A 1 94 ? -6.422 6.140 6.170 1.00 85.25 94 THR A O 1
ATOM 730 N N . LYS A 1 95 ? -7.598 6.915 7.916 1.00 87.69 95 LYS A N 1
ATOM 731 C CA . LYS A 1 95 ? -7.221 8.317 7.708 1.00 87.69 95 LYS A CA 1
ATOM 732 C C . LYS A 1 95 ? -5.716 8.539 7.898 1.00 87.69 95 LYS A C 1
ATOM 734 O O . LYS A 1 95 ? -5.120 9.269 7.109 1.00 87.69 95 LYS A O 1
ATOM 739 N N . GLY A 1 96 ? -5.108 7.920 8.911 1.00 85.69 96 GLY A N 1
ATOM 740 C CA . GLY A 1 96 ? -3.668 7.993 9.171 1.00 85.69 96 GLY A CA 1
ATOM 741 C C . GLY A 1 96 ? -2.838 7.425 8.021 1.00 85.69 96 GLY A C 1
ATOM 742 O O . GLY A 1 96 ? -1.930 8.102 7.534 1.00 85.69 96 GLY A O 1
ATOM 743 N N . VAL A 1 97 ? -3.211 6.244 7.525 1.00 86.81 97 VAL A N 1
ATOM 744 C CA . VAL A 1 97 ? -2.550 5.593 6.385 1.00 86.81 97 VAL A CA 1
ATOM 745 C C . VAL A 1 97 ? -2.630 6.473 5.131 1.00 86.81 97 VAL A C 1
ATOM 747 O O . VAL A 1 97 ? -1.603 6.817 4.545 1.00 86.81 97 VAL A O 1
ATOM 750 N N . MET A 1 98 ? -3.828 6.944 4.764 1.00 85.06 98 MET A N 1
ATOM 751 C CA . MET A 1 98 ? -4.012 7.763 3.556 1.00 85.06 98 MET A CA 1
ATOM 752 C C . MET A 1 98 ? -3.315 9.129 3.626 1.00 85.06 98 MET A C 1
ATOM 754 O O . MET A 1 98 ? -2.776 9.611 2.628 1.00 85.06 98 MET A O 1
ATOM 758 N N . GLN A 1 99 ? -3.363 9.801 4.780 1.00 87.06 99 GLN A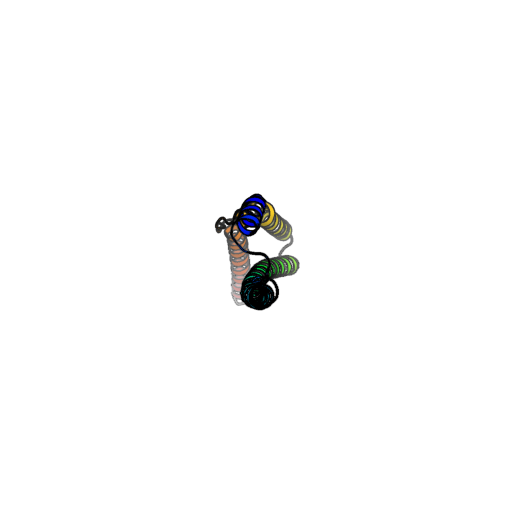 N 1
ATOM 759 C CA . GLN A 1 99 ? -2.859 11.173 4.899 1.00 87.06 99 GLN A CA 1
ATOM 760 C C . GLN A 1 99 ? -1.361 11.245 5.182 1.00 87.06 99 GLN A C 1
ATOM 762 O O . GLN A 1 99 ? -0.734 12.238 4.818 1.00 87.06 99 GLN A O 1
ATOM 767 N N . ARG A 1 100 ? -0.788 10.233 5.839 1.00 85.06 100 ARG A N 1
ATOM 768 C CA . ARG A 1 100 ? 0.616 10.247 6.260 1.00 85.06 100 ARG A CA 1
ATOM 769 C C . ARG A 1 100 ? 1.427 9.212 5.505 1.00 85.06 100 ARG A C 1
ATOM 771 O O . ARG A 1 100 ? 2.357 9.579 4.794 1.00 85.06 100 ARG A O 1
ATOM 778 N N . GLU A 1 101 ? 1.071 7.940 5.630 1.00 84.31 101 GLU A N 1
ATOM 779 C CA . GLU A 1 101 ? 1.892 6.849 5.102 1.00 84.31 101 GLU A CA 1
ATOM 780 C C . GLU A 1 101 ? 1.966 6.880 3.578 1.00 84.31 101 GLU A C 1
ATOM 782 O O . GLU A 1 101 ? 3.061 6.827 3.026 1.00 84.31 101 GLU A O 1
ATOM 787 N N . TRP A 1 102 ? 0.846 7.103 2.888 1.00 85.94 102 TRP A N 1
ATOM 788 C CA . TRP A 1 102 ? 0.845 7.224 1.425 1.00 85.94 102 TRP A CA 1
ATOM 789 C C . TRP A 1 102 ? 1.635 8.434 0.919 1.00 85.94 102 TRP A C 1
ATOM 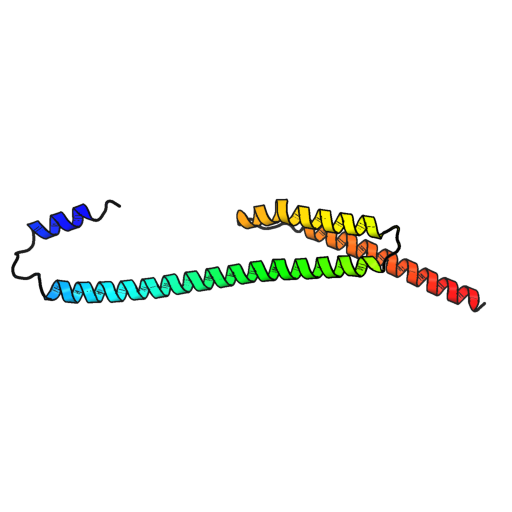791 O O . TRP A 1 102 ? 2.266 8.359 -0.135 1.00 85.94 102 TRP A O 1
ATOM 801 N N . GLN A 1 103 ? 1.642 9.546 1.662 1.00 85.75 103 GLN A N 1
ATOM 802 C CA . GLN A 1 103 ? 2.461 10.708 1.301 1.00 85.75 103 GLN A CA 1
ATOM 803 C C . GLN A 1 103 ? 3.953 10.400 1.476 1.00 85.75 103 GLN A C 1
ATOM 805 O O . GLN A 1 103 ? 4.756 10.740 0.613 1.00 85.75 103 GLN A O 1
ATOM 810 N N . LEU A 1 104 ? 4.322 9.687 2.543 1.00 85.56 104 LEU A N 1
ATOM 811 C CA . LEU A 1 104 ? 5.699 9.239 2.760 1.00 85.56 104 LEU A CA 1
ATOM 812 C C . LEU A 1 104 ? 6.147 8.223 1.699 1.00 85.56 104 LEU A C 1
ATOM 814 O O . LEU A 1 104 ? 7.258 8.342 1.187 1.00 85.56 104 LEU A O 1
ATOM 818 N N . MET A 1 105 ? 5.278 7.282 1.317 1.00 83.19 105 MET A N 1
ATOM 819 C CA . MET A 1 105 ? 5.535 6.326 0.233 1.00 83.19 105 MET A CA 1
ATOM 820 C C . MET A 1 105 ? 5.728 7.033 -1.112 1.00 83.19 105 MET A C 1
ATOM 822 O O . MET A 1 105 ? 6.634 6.680 -1.864 1.00 83.19 105 MET A O 1
ATOM 826 N N . LYS A 1 106 ? 4.913 8.058 -1.404 1.00 82.94 106 LYS A N 1
ATOM 827 C CA . LYS A 1 106 ? 5.066 8.899 -2.600 1.00 82.94 106 LYS A CA 1
ATOM 828 C C . LYS A 1 106 ? 6.429 9.595 -2.628 1.00 82.94 106 LYS A C 1
ATOM 830 O O . LYS A 1 106 ? 7.048 9.671 -3.685 1.00 82.94 106 LYS A O 1
ATOM 835 N N . ASP A 1 107 ? 6.902 10.055 -1.474 1.00 85.44 107 ASP A N 1
ATOM 836 C CA . ASP A 1 107 ? 8.225 10.665 -1.313 1.00 85.44 107 ASP A CA 1
ATOM 837 C C . ASP A 1 107 ? 9.373 9.631 -1.275 1.00 85.44 107 ASP A C 1
ATOM 839 O O . ASP A 1 107 ? 10.533 10.007 -1.094 1.00 85.44 107 ASP A O 1
ATOM 843 N N . GLY A 1 108 ? 9.080 8.329 -1.405 1.00 81.38 108 GLY A N 1
ATOM 844 C CA . GLY A 1 108 ? 10.065 7.246 -1.323 1.00 81.38 108 GLY A CA 1
ATOM 845 C C . GLY A 1 108 ? 10.664 7.045 0.074 1.00 81.38 108 GLY A C 1
ATOM 846 O O . GLY A 1 108 ? 11.703 6.399 0.217 1.00 81.38 108 GLY A O 1
ATOM 847 N N . LYS A 1 109 ? 10.043 7.615 1.111 1.00 83.50 109 LYS A N 1
ATOM 848 C CA . LYS A 1 109 ? 10.501 7.517 2.500 1.00 83.50 109 LYS A CA 1
ATOM 849 C C . LYS A 1 109 ? 9.979 6.240 3.147 1.00 83.50 109 LYS A C 1
ATOM 851 O O . LYS A 1 109 ? 8.898 5.752 2.826 1.00 83.50 109 LYS A O 1
ATOM 856 N N . GLN A 1 110 ? 10.751 5.717 4.097 1.00 75.19 110 GLN A N 1
ATOM 857 C CA . GLN A 1 110 ? 10.312 4.583 4.901 1.00 75.19 110 GLN A CA 1
ATOM 858 C C . GLN A 1 110 ? 9.127 4.975 5.781 1.00 75.19 110 GLN A C 1
ATOM 860 O O . GLN A 1 110 ? 9.074 6.072 6.341 1.00 75.19 110 GLN A O 1
ATOM 865 N N . ILE A 1 111 ? 8.181 4.052 5.890 1.00 78.25 111 ILE A N 1
ATOM 866 C CA . ILE A 1 111 ? 6.971 4.219 6.682 1.00 78.25 111 ILE A CA 1
ATOM 867 C C . ILE A 1 111 ? 7.281 3.736 8.104 1.00 78.25 111 ILE A C 1
ATOM 869 O O . ILE A 1 111 ? 7.906 2.690 8.287 1.00 78.25 111 ILE A O 1
ATOM 873 N N . GLY A 1 112 ? 6.882 4.505 9.115 1.00 66.62 112 GLY A N 1
ATOM 874 C CA . GLY A 1 112 ? 6.958 4.071 10.512 1.00 66.62 112 GLY A CA 1
ATOM 875 C C . GLY A 1 112 ? 5.860 3.059 10.854 1.00 66.62 112 GLY A C 1
ATOM 876 O O . GLY A 1 112 ? 4.875 2.937 10.141 1.00 66.62 112 GLY A O 1
ATOM 877 N N . HIS A 1 113 ? 5.977 2.374 11.994 1.00 64.69 113 HIS A N 1
ATOM 878 C CA . HIS A 1 113 ? 4.969 1.410 12.472 1.00 64.69 113 HIS A CA 1
ATOM 879 C C . HIS A 1 113 ? 3.815 2.081 13.248 1.00 64.69 113 HIS A C 1
ATOM 881 O O . HIS A 1 113 ? 3.166 1.456 14.088 1.00 64.69 113 HIS A O 1
ATOM 887 N N . GLU A 1 114 ? 3.569 3.373 13.017 1.00 68.94 114 GLU A N 1
ATOM 888 C CA . GLU A 1 114 ? 2.626 4.147 13.827 1.00 68.94 114 GLU A CA 1
ATOM 889 C C . GLU A 1 114 ? 1.180 3.710 13.593 1.00 68.94 114 GLU A C 1
ATOM 891 O O . GLU A 1 114 ? 0.464 3.470 14.566 1.00 68.94 114 GLU A O 1
ATOM 896 N N . ALA A 1 115 ? 0.745 3.519 12.342 1.00 69.94 115 ALA A N 1
ATOM 897 C CA . ALA A 1 115 ? -0.609 3.030 12.089 1.00 69.94 115 ALA A CA 1
ATOM 898 C C . ALA A 1 115 ? -0.788 1.582 12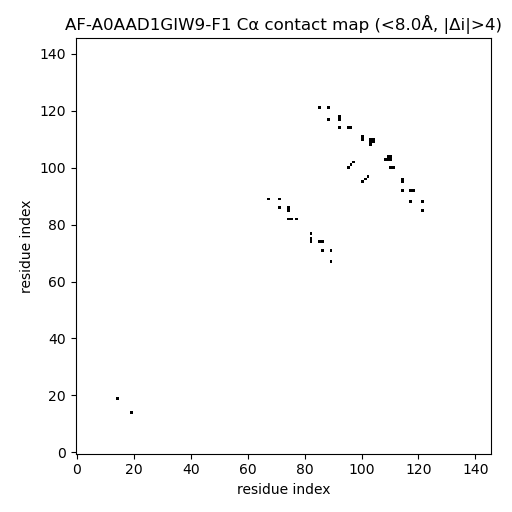.584 1.00 69.94 115 ALA A C 1
ATOM 900 O O . ALA A 1 115 ? -1.838 1.234 13.125 1.00 69.94 115 ALA A O 1
ATOM 901 N N . LEU A 1 116 ? 0.259 0.752 12.503 1.00 70.50 116 LEU A N 1
ATOM 902 C CA . LEU A 1 116 ? 0.237 -0.616 13.031 1.00 70.50 116 LEU A CA 1
ATOM 903 C C . LEU A 1 116 ? -0.004 -0.654 14.549 1.00 70.50 116 LEU A C 1
ATOM 905 O O . LEU A 1 116 ? -0.684 -1.556 15.041 1.00 70.50 116 LEU A O 1
ATOM 909 N N . SER A 1 117 ? 0.502 0.333 15.294 1.00 74.94 117 SER A N 1
ATOM 910 C CA . SER A 1 117 ? 0.298 0.409 16.747 1.00 74.94 117 SER A CA 1
ATOM 911 C C . SER A 1 117 ? -1.184 0.526 17.135 1.00 74.94 117 SER A C 1
ATOM 913 O O . SER A 1 117 ? -1.601 -0.050 18.139 1.00 74.94 117 SER A O 1
ATOM 915 N N . VAL A 1 118 ? -2.006 1.170 16.294 1.00 75.44 118 VAL A N 1
ATOM 916 C CA . VAL A 1 118 ? -3.463 1.272 16.488 1.00 75.44 118 VAL A CA 1
ATOM 917 C C . VAL A 1 118 ? -4.123 -0.099 16.349 1.00 75.44 118 VAL A C 1
ATOM 919 O O . VAL A 1 118 ? -4.945 -0.482 17.178 1.00 75.44 118 VAL A O 1
ATOM 922 N N . LEU A 1 119 ? -3.728 -0.885 15.345 1.00 75.38 119 LEU A N 1
ATOM 923 C CA . LEU A 1 119 ? -4.235 -2.251 15.169 1.00 75.38 119 LEU A CA 1
ATOM 924 C C . LEU A 1 119 ? -3.810 -3.169 16.324 1.00 75.38 119 LEU A C 1
ATOM 926 O O . LEU A 1 119 ? -4.592 -4.011 16.773 1.00 75.38 119 LEU A O 1
ATOM 930 N N . GLN A 1 120 ? -2.592 -2.993 16.841 1.00 79.62 120 GLN A N 1
ATOM 931 C CA . GLN A 1 120 ? -2.121 -3.721 18.019 1.00 79.62 120 GLN A CA 1
ATOM 932 C C . GLN A 1 120 ? -2.922 -3.364 19.276 1.00 79.62 120 GLN A C 1
ATOM 934 O O . GLN A 1 120 ? -3.225 -4.259 20.067 1.00 79.62 120 GLN A O 1
ATOM 939 N N . ASP A 1 121 ? -3.289 -2.094 19.456 1.00 82.44 121 ASP A N 1
ATOM 940 C CA . ASP A 1 121 ? -4.147 -1.661 20.562 1.00 82.44 121 ASP A CA 1
ATOM 941 C C . ASP A 1 121 ? -5.548 -2.282 20.475 1.00 82.44 121 ASP A C 1
ATOM 943 O O . ASP A 1 121 ? -6.033 -2.864 21.451 1.00 82.44 121 ASP A O 1
ATOM 947 N N . ILE A 1 122 ? -6.159 -2.268 19.283 1.00 79.56 122 ILE A N 1
ATOM 948 C CA . ILE A 1 122 ? -7.449 -2.932 19.039 1.00 79.56 122 ILE A CA 1
ATOM 949 C C . ILE A 1 122 ? -7.351 -4.422 19.393 1.00 79.56 122 ILE A C 1
ATOM 951 O O . ILE A 1 122 ? -8.196 -4.937 20.126 1.00 79.56 122 ILE A O 1
ATOM 955 N N . ASN A 1 123 ? -6.303 -5.114 18.936 1.00 81.19 123 ASN A N 1
ATOM 956 C CA . ASN A 1 123 ? -6.103 -6.531 19.239 1.00 81.19 123 ASN A CA 1
ATOM 957 C C . ASN A 1 123 ? -5.943 -6.784 20.749 1.00 81.19 123 ASN A C 1
ATOM 959 O O . ASN A 1 123 ? -6.565 -7.699 21.285 1.00 81.19 123 ASN A O 1
ATOM 963 N N . LYS A 1 124 ? -5.174 -5.952 21.466 1.00 83.44 124 LYS A N 1
ATOM 964 C CA . LYS A 1 124 ? -5.032 -6.063 22.930 1.00 83.44 124 LYS A CA 1
ATOM 965 C C . LYS A 1 124 ? -6.373 -5.898 23.647 1.00 83.44 124 LYS A C 1
ATOM 967 O O . LYS A 1 124 ? -6.685 -6.688 24.536 1.00 83.44 124 LYS A O 1
ATOM 972 N N . ARG A 1 125 ? -7.183 -4.915 23.243 1.00 80.19 125 ARG A N 1
ATOM 973 C CA . ARG A 1 125 ? -8.520 -4.671 23.815 1.00 80.19 125 ARG A CA 1
ATOM 974 C C . ARG A 1 125 ? -9.485 -5.823 23.538 1.00 80.19 125 ARG A C 1
ATOM 976 O O . ARG A 1 125 ? -10.208 -6.236 24.443 1.00 80.19 125 ARG A O 1
ATOM 983 N N . LEU A 1 126 ? -9.456 -6.376 22.325 1.00 78.94 126 LEU A N 1
ATOM 984 C CA . LEU A 1 126 ? -10.242 -7.557 21.956 1.00 78.94 126 LEU A CA 1
ATOM 985 C C . LEU A 1 126 ? -9.833 -8.795 22.766 1.00 78.94 126 LEU A C 1
ATOM 987 O O . LEU A 1 126 ? -10.699 -9.523 23.251 1.00 78.94 126 LEU A O 1
ATOM 991 N N . GLN A 1 127 ? -8.531 -9.022 22.956 1.00 79.69 127 GLN A N 1
ATOM 992 C CA . GLN A 1 127 ? -8.039 -10.139 23.765 1.00 79.69 127 GLN A CA 1
ATOM 993 C C . GLN A 1 127 ? -8.413 -9.991 25.239 1.00 79.69 127 GLN A C 1
ATOM 995 O O . GLN A 1 127 ? -8.896 -10.950 25.834 1.00 79.69 127 GLN A O 1
ATOM 1000 N N . ALA A 1 128 ? -8.255 -8.797 25.815 1.00 77.94 128 ALA A N 1
ATOM 1001 C CA . ALA A 1 128 ? -8.656 -8.530 27.195 1.00 77.94 128 ALA A CA 1
ATOM 1002 C C . ALA A 1 128 ? -10.151 -8.815 27.414 1.00 77.94 128 ALA A C 1
ATOM 1004 O O . ALA A 1 128 ? -10.521 -9.436 28.411 1.00 77.94 128 ALA A O 1
ATOM 1005 N N . TYR A 1 129 ? -10.996 -8.430 26.452 1.00 71.06 129 TYR A N 1
ATOM 1006 C CA . TYR A 1 129 ? -12.425 -8.720 26.501 1.00 71.06 129 TYR A CA 1
ATOM 1007 C C . TYR A 1 129 ? -12.712 -10.227 26.451 1.00 71.06 129 TYR A C 1
ATOM 1009 O O . TYR A 1 129 ? -13.367 -10.748 27.354 1.00 71.06 129 TYR A O 1
ATOM 1017 N N . LYS A 1 130 ? -12.157 -10.945 25.464 1.00 69.62 130 LYS A N 1
ATOM 1018 C CA . LYS A 1 130 ? -12.351 -12.398 25.313 1.00 69.62 130 LYS A CA 1
ATOM 1019 C C . LYS A 1 130 ? -11.952 -13.166 26.577 1.00 69.62 130 LYS A C 1
ATOM 1021 O O . LYS A 1 130 ? -12.683 -14.047 27.018 1.00 69.62 130 LYS A O 1
ATOM 1026 N N . THR A 1 131 ? -10.819 -12.810 27.179 1.00 70.38 131 THR A N 1
ATOM 1027 C CA . THR A 1 131 ? -10.343 -13.433 28.419 1.00 70.38 131 THR A CA 1
ATOM 1028 C C . THR A 1 131 ? -11.273 -13.126 29.593 1.00 70.38 131 THR A C 1
ATOM 1030 O O . THR A 1 131 ? -11.585 -14.024 30.368 1.00 70.38 131 THR A O 1
ATOM 1033 N N . SER A 1 132 ? -11.770 -11.890 29.709 1.00 67.06 132 SER A N 1
ATOM 1034 C CA . SER A 1 132 ? -12.706 -11.518 30.779 1.00 67.06 132 SER A CA 1
ATOM 1035 C C . SER A 1 132 ? -14.046 -12.255 30.685 1.00 67.06 132 SER A C 1
ATOM 1037 O O . SER A 1 132 ? -14.565 -12.701 31.705 1.00 67.06 132 SER A O 1
ATOM 1039 N N . GLU A 1 133 ? -14.575 -12.452 29.475 1.00 67.62 133 GLU A N 1
ATOM 1040 C CA . GLU A 1 133 ? -15.833 -13.168 29.248 1.00 67.62 133 GLU A CA 1
ATOM 1041 C C . GLU A 1 133 ? -15.678 -14.669 29.529 1.00 67.62 133 GLU A C 1
ATOM 1043 O O . GLU A 1 133 ? -16.513 -15.261 30.213 1.00 67.62 133 GLU A O 1
ATOM 1048 N N . GLN A 1 134 ? -14.572 -15.280 29.086 1.00 65.44 134 GLN A N 1
ATOM 1049 C CA . GLN A 1 134 ? -14.278 -16.680 29.401 1.00 65.44 134 GLN A CA 1
ATOM 1050 C C . GLN A 1 134 ? -14.083 -16.914 30.899 1.00 65.44 134 GLN A C 1
ATOM 1052 O O . GLN A 1 134 ? -14.612 -17.890 31.425 1.00 65.44 134 GLN A O 1
ATOM 1057 N N . ILE A 1 135 ? -13.379 -16.017 31.598 1.00 65.44 135 ILE A N 1
ATOM 1058 C CA . ILE A 1 135 ? -13.229 -16.108 33.054 1.00 65.44 135 ILE A CA 1
ATOM 1059 C C . ILE A 1 135 ? -14.598 -15.987 33.729 1.00 65.44 135 ILE A C 1
ATOM 1061 O O . ILE A 1 135 ? -14.926 -16.833 34.551 1.00 65.44 135 ILE A O 1
ATOM 1065 N N . GLN A 1 136 ? -15.440 -15.024 33.338 1.00 64.12 136 GLN A N 1
ATOM 1066 C CA . GLN A 1 136 ? -16.788 -14.897 33.907 1.00 64.12 136 GLN A CA 1
ATOM 1067 C C . GLN A 1 136 ? -17.663 -16.135 33.670 1.00 64.12 136 GLN A C 1
ATOM 1069 O O . GLN A 1 136 ? -18.406 -16.523 34.569 1.00 64.12 136 GLN A O 1
ATOM 1074 N N . LEU A 1 137 ? -17.578 -16.768 32.495 1.00 65.62 137 LEU A N 1
ATOM 1075 C CA . LEU A 1 137 ? -18.309 -18.003 32.189 1.00 65.62 137 LEU A CA 1
ATOM 1076 C C . LEU A 1 137 ? -17.815 -19.195 33.020 1.00 65.62 137 LEU A C 1
ATOM 1078 O O . LEU A 1 137 ? -18.641 -19.955 33.526 1.00 65.62 137 LEU A O 1
ATOM 1082 N N . LEU A 1 138 ? -16.497 -19.329 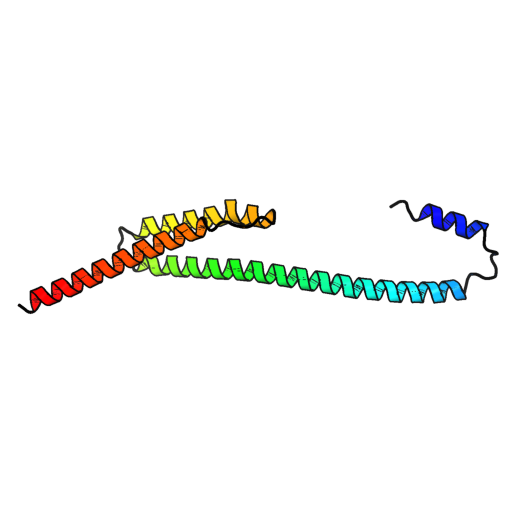33.199 1.00 66.81 138 LEU A N 1
ATOM 1083 C CA . LEU A 1 138 ? -15.895 -20.370 34.037 1.00 66.81 138 LEU A CA 1
ATOM 1084 C C . LEU A 1 138 ? -16.284 -20.196 35.509 1.00 66.81 138 LEU A C 1
ATOM 1086 O O . LEU A 1 138 ? -16.756 -21.145 36.128 1.00 66.81 138 LEU A O 1
ATOM 1090 N N . THR A 1 139 ? -16.193 -18.975 36.046 1.00 65.69 139 THR A N 1
ATOM 1091 C CA . THR A 1 139 ? -16.589 -18.694 37.434 1.00 65.69 139 THR A CA 1
ATOM 1092 C C . THR A 1 139 ? -18.083 -18.942 37.652 1.00 65.69 139 THR A C 1
ATOM 1094 O O . THR A 1 139 ? -18.476 -19.477 38.683 1.00 65.69 139 THR A O 1
ATOM 1097 N N . LYS A 1 140 ? -18.940 -18.616 36.673 1.00 65.25 140 LYS A N 1
ATOM 1098 C CA . LYS A 1 140 ? -20.377 -18.919 36.766 1.00 65.25 140 LYS A CA 1
ATOM 1099 C C . LYS A 1 140 ? -20.665 -20.418 36.782 1.00 65.25 140 LYS A C 1
ATOM 1101 O O . LYS A 1 140 ? -21.595 -20.823 37.465 1.00 65.25 140 LYS A O 1
ATOM 1106 N N . GLN A 1 141 ? -19.920 -21.224 36.024 1.00 61.25 141 GLN A N 1
ATOM 1107 C CA . GLN A 1 141 ? -20.080 -22.679 36.044 1.00 61.25 141 GLN A CA 1
ATOM 1108 C C . GLN A 1 141 ? -19.635 -23.280 37.376 1.00 61.25 141 GLN A C 1
ATOM 1110 O O . GLN A 1 141 ? -20.360 -24.113 37.903 1.00 61.25 141 GLN A O 1
ATOM 1115 N N . GLU A 1 142 ? -18.516 -22.832 37.945 1.00 59.19 142 GLU A N 1
ATOM 1116 C CA . GLU A 1 142 ? -18.051 -23.299 39.261 1.00 59.19 142 GLU A CA 1
ATOM 1117 C C . GLU A 1 142 ? -19.080 -23.024 40.369 1.00 59.19 142 GLU A C 1
ATOM 1119 O O . GLU A 1 142 ? -19.390 -23.921 41.141 1.00 59.19 142 GLU A O 1
ATOM 1124 N N . ILE A 1 143 ? -19.698 -21.836 40.377 1.00 58.44 143 ILE A N 1
ATOM 1125 C CA . ILE A 1 143 ? -20.705 -21.449 41.387 1.00 58.44 143 ILE A CA 1
ATOM 1126 C C . ILE A 1 143 ? -22.027 -22.234 41.245 1.00 58.44 143 ILE A C 1
ATOM 1128 O O . ILE A 1 143 ? -22.805 -22.300 42.188 1.00 58.44 143 ILE A O 1
ATOM 1132 N N . ILE A 1 144 ? -22.324 -22.809 40.074 1.00 57.38 144 ILE A N 1
ATOM 1133 C CA . ILE A 1 144 ? -23.554 -23.596 39.840 1.00 57.38 144 ILE A CA 1
ATOM 1134 C C . ILE A 1 144 ? -23.343 -25.090 40.168 1.00 57.38 144 ILE A C 1
ATOM 1136 O O . ILE A 1 144 ? -24.313 -25.841 40.254 1.00 57.38 144 ILE A O 1
ATOM 1140 N N . ILE A 1 145 ? -22.091 -25.534 40.329 1.00 55.06 145 ILE A N 1
ATOM 1141 C CA . ILE A 1 145 ? -21.734 -26.935 40.618 1.00 55.06 145 ILE A CA 1
ATOM 1142 C C . ILE A 1 145 ? -21.538 -27.174 42.135 1.00 55.06 145 ILE A C 1
ATOM 1144 O O . ILE A 1 145 ? -21.410 -28.325 42.553 1.00 55.06 145 ILE A O 1
ATOM 1148 N N . GLU A 1 146 ? -21.577 -26.122 42.958 1.00 46.94 146 GLU A N 1
ATOM 1149 C CA . GLU A 1 146 ? -21.568 -26.176 44.433 1.00 46.94 146 GLU A CA 1
ATOM 1150 C C . GLU A 1 146 ? -22.984 -26.022 45.018 1.00 46.94 146 GLU A C 1
ATOM 1152 O O . GLU A 1 146 ? -23.315 -26.782 45.958 1.00 46.94 146 GLU A O 1
#

InterPro domains:
  IPR025333 Protein of unknown function DUF4239 [PF14023] (3-136)

Secondary structure (DSSP, 8-state):
--SHHHHHHHHHHHS-TTSSSSHHHHHHHHHHHHHHHHHHHHHHHHHHHHHHHHHHHHHHHHHHHHHHHHHHHHHTTS-TTTHHHHHHHHHHHHHHIIIIIHHHHHTTPPPPSHHHHHHHHHHHHHHHHHHHHHHHHHHHHHHHH-

pLDDT: mean 74.63, std 12.99, range [39.91, 95.25]

Solvent-accessible surface area (backbone atoms only — not comparable to full-atom values): 8386 Å² total; per-residue (Å²): 144,78,77,64,67,65,58,60,56,56,58,69,77,76,54,71,89,84,76,54,76,65,64,55,49,53,52,48,51,50,53,51,48,54,53,49,51,55,48,51,53,53,52,48,52,53,50,52,52,52,50,54,53,49,50,52,55,50,50,51,56,49,53,54,50,52,52,53,51,54,49,57,61,54,40,73,78,49,60,82,84,54,37,65,56,53,56,48,49,55,52,50,40,54,50,46,42,63,69,46,42,50,52,33,50,73,71,71,42,85,73,76,69,64,60,56,50,54,56,52,49,53,51,52,53,53,50,54,48,55,52,52,52,52,50,53,51,52,55,52,50,57,67,72,76,110

Sequence (146 aa):
MSFCSGCLYLTKYIIPNNFQKEELGSFGGFLSGVVGSMYAVSTGFVLIYLLGNFNKAQEGGAAESIVLIRLADSVGWLPHEMRPKIYLDIKNYTKGVMQREWQLMKDGKQIGHEALSVLQDINKRLQAYKTSEQIQLLTKQEIIIE